Protein AF-X8H906-F1 (afdb_monomer_lite)

Radius of gyration: 17.08 Å; chains: 1; bounding box: 43×36×36 Å

Sequence (78 aa):
KESKDNIESEFGKQLRMNRSIQVEGAFAVIKEDMKLRKLKVRGKNSVKREIALFCIAYNFNRYISKLSKNKIGKYCTH

pLDDT: mean 88.97, std 13.05, range [38.25, 97.94]

Structure (mmCIF, N/CA/C/O backbone):
data_AF-X8H906-F1
#
_entry.id   AF-X8H906-F1
#
loop_
_atom_site.group_PDB
_atom_site.id
_atom_site.type_symbol
_atom_site.label_atom_id
_atom_site.label_alt_id
_atom_site.label_comp_id
_atom_site.label_asym_id
_atom_site.label_entity_id
_atom_site.label_seq_id
_atom_site.pdbx_PDB_ins_code
_atom_site.Cartn_x
_atom_site.Cartn_y
_atom_site.Cartn_z
_atom_site.occupancy
_atom_site.B_iso_or_equiv
_atom_site.auth_seq_id
_atom_site.auth_comp_id
_atom_site.auth_asym_id
_atom_site.auth_atom_id
_atom_site.pdbx_PDB_model_num
ATOM 1 N N . LYS A 1 1 ? 27.671 3.583 0.051 1.00 71.50 1 LYS A N 1
ATOM 2 C CA . LYS A 1 1 ? 27.978 4.540 -1.037 1.00 71.50 1 LYS A CA 1
ATOM 3 C C . LYS A 1 1 ? 27.131 4.183 -2.255 1.00 71.50 1 LYS A C 1
ATOM 5 O O . LYS A 1 1 ? 26.135 4.852 -2.468 1.00 71.50 1 LYS A O 1
ATOM 10 N N . GLU A 1 2 ? 27.335 2.992 -2.816 1.00 85.62 2 GLU A N 1
ATOM 11 C CA . GLU A 1 2 ? 26.564 2.430 -3.938 1.00 85.62 2 GLU A CA 1
ATOM 12 C C . GLU A 1 2 ? 25.027 2.513 -3.815 1.00 85.62 2 GLU A C 1
ATOM 14 O O . GLU A 1 2 ? 24.363 2.962 -4.737 1.00 85.62 2 GLU A O 1
ATOM 19 N N . SER A 1 3 ? 24.431 2.164 -2.666 1.00 88.69 3 SER A N 1
ATOM 20 C CA . SER A 1 3 ? 22.966 2.265 -2.483 1.00 88.69 3 SER A CA 1
ATOM 21 C C . SER A 1 3 ? 22.428 3.698 -2.633 1.00 88.69 3 SER A C 1
ATOM 23 O O . SER A 1 3 ? 21.386 3.913 -3.253 1.00 88.69 3 S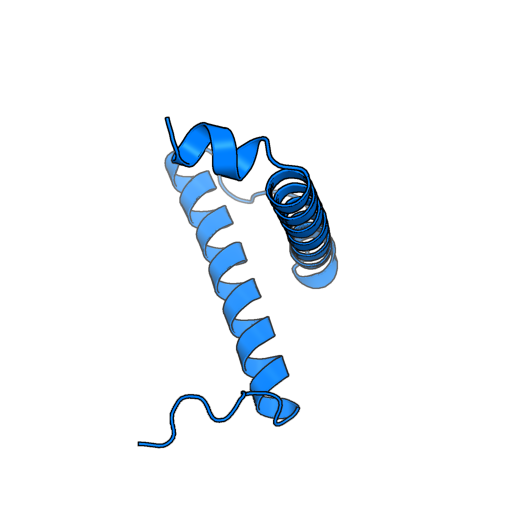ER A O 1
ATOM 25 N N . LYS A 1 4 ? 23.158 4.692 -2.108 1.00 91.75 4 LYS A N 1
ATOM 26 C CA . LYS A 1 4 ? 22.783 6.105 -2.231 1.00 91.75 4 LYS A CA 1
ATOM 27 C C . LYS A 1 4 ? 22.910 6.552 -3.687 1.00 91.75 4 LYS A C 1
ATOM 29 O O . LYS A 1 4 ? 21.958 7.107 -4.228 1.00 91.75 4 LYS A O 1
ATOM 34 N N . ASP A 1 5 ? 24.025 6.205 -4.322 1.00 94.19 5 ASP A N 1
ATOM 35 C CA . ASP A 1 5 ? 24.305 6.536 -5.721 1.00 94.19 5 ASP A CA 1
ATOM 36 C C . ASP A 1 5 ? 23.246 5.915 -6.660 1.00 94.19 5 ASP A C 1
ATOM 38 O O . ASP A 1 5 ? 22.716 6.583 -7.548 1.00 94.19 5 ASP A O 1
ATOM 42 N N . ASN A 1 6 ? 22.824 4.675 -6.393 1.00 92.31 6 ASN A N 1
ATOM 43 C CA . ASN A 1 6 ? 21.767 3.989 -7.139 1.00 92.31 6 ASN A CA 1
ATOM 44 C C . ASN A 1 6 ? 20.409 4.688 -7.010 1.00 92.31 6 ASN A C 1
ATOM 46 O O . ASN A 1 6 ? 19.692 4.827 -8.001 1.00 92.31 6 ASN A O 1
ATOM 50 N N . ILE A 1 7 ? 20.045 5.142 -5.807 1.00 92.19 7 ILE A N 1
ATOM 51 C CA . ILE A 1 7 ? 18.774 5.838 -5.558 1.00 92.19 7 ILE A CA 1
ATOM 52 C C . ILE A 1 7 ? 18.784 7.248 -6.165 1.00 92.19 7 ILE A C 1
ATOM 54 O O . ILE A 1 7 ? 17.734 7.710 -6.621 1.00 92.19 7 ILE A O 1
ATOM 58 N N . GLU A 1 8 ? 19.928 7.932 -6.154 1.00 95.25 8 GLU A N 1
ATOM 59 C CA . GLU A 1 8 ? 20.098 9.304 -6.652 1.00 95.25 8 GLU A CA 1
ATOM 60 C C . GLU A 1 8 ? 20.359 9.387 -8.162 1.00 95.25 8 GLU A C 1
ATOM 62 O O . GLU A 1 8 ? 20.171 10.458 -8.741 1.00 95.25 8 GLU A O 1
ATOM 67 N N . SER A 1 9 ? 20.702 8.274 -8.816 1.00 96.81 9 SER A N 1
ATOM 68 C CA . SER A 1 9 ? 20.768 8.187 -10.278 1.00 96.81 9 SER A CA 1
ATOM 69 C C . SER A 1 9 ? 19.434 8.558 -10.943 1.00 96.81 9 SER A C 1
ATOM 71 O O . SER A 1 9 ? 18.359 8.390 -10.359 1.00 96.81 9 SER A O 1
ATOM 73 N N . GLU A 1 10 ? 19.478 9.018 -12.195 1.00 97.06 10 GLU A N 1
ATOM 74 C CA . GLU A 1 10 ? 18.263 9.334 -12.963 1.00 97.06 10 GLU A CA 1
ATOM 75 C C . GLU A 1 10 ? 17.322 8.127 -13.077 1.00 97.06 10 GLU A C 1
ATOM 77 O O . GLU A 1 10 ? 16.118 8.241 -12.839 1.00 97.06 10 GLU A O 1
ATOM 82 N N . PHE A 1 11 ? 17.876 6.935 -13.312 1.00 96.69 11 PHE A N 1
ATOM 83 C CA . PHE A 1 11 ? 17.104 5.695 -13.321 1.00 96.69 11 PHE A CA 1
ATOM 84 C C . PHE A 1 11 ? 16.479 5.385 -11.948 1.00 96.69 11 PHE A C 1
ATOM 86 O O . PHE A 1 11 ? 15.301 5.034 -11.850 1.00 96.69 11 PHE A O 1
ATOM 93 N N . GLY A 1 12 ? 17.230 5.576 -10.859 1.00 97.19 12 GLY A N 1
ATOM 94 C CA . GLY A 1 12 ? 16.734 5.409 -9.491 1.00 97.19 12 GLY A CA 1
AT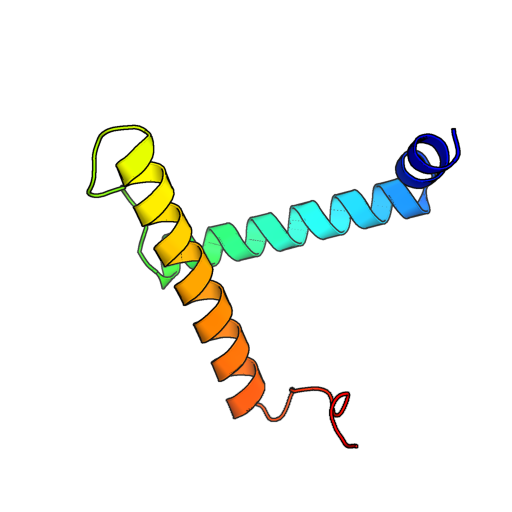OM 95 C C . GLY A 1 12 ? 15.598 6.371 -9.135 1.00 97.19 12 GLY A C 1
ATOM 96 O O . GLY A 1 12 ? 14.604 5.964 -8.522 1.00 97.19 12 GLY A O 1
ATOM 97 N N . LYS A 1 13 ? 15.699 7.637 -9.559 1.00 97.00 13 LYS A N 1
ATOM 98 C CA . LYS A 1 13 ? 14.633 8.644 -9.423 1.00 97.00 13 LYS A CA 1
ATOM 99 C C . LYS A 1 13 ? 13.376 8.235 -10.194 1.00 97.00 13 LYS A C 1
ATOM 101 O O . LYS A 1 13 ? 12.285 8.280 -9.624 1.00 97.00 13 LYS A O 1
ATOM 106 N N . GLN A 1 14 ? 13.519 7.771 -11.437 1.00 97.56 14 GLN A N 1
ATOM 107 C CA . GLN A 1 14 ? 12.398 7.268 -12.241 1.00 97.56 14 GLN A CA 1
ATOM 108 C C . GLN A 1 14 ? 11.717 6.063 -11.582 1.00 97.56 14 GLN A C 1
ATOM 110 O O . GLN A 1 14 ? 10.494 6.032 -11.456 1.00 97.56 14 GLN A O 1
ATOM 115 N N . LEU A 1 15 ? 12.488 5.091 -11.083 1.00 96.31 15 LEU A N 1
ATOM 116 C CA . LEU A 1 15 ? 11.936 3.950 -10.351 1.00 96.31 15 LEU A CA 1
ATOM 117 C C . LEU A 1 15 ? 11.184 4.377 -9.087 1.00 96.31 15 LEU A C 1
ATOM 119 O O . LEU A 1 15 ? 10.146 3.790 -8.778 1.00 96.31 15 LEU A O 1
ATOM 123 N N . ARG A 1 16 ? 11.673 5.387 -8.356 1.00 95.06 16 ARG A N 1
ATOM 124 C CA . ARG A 1 16 ? 10.952 5.952 -7.206 1.00 95.06 16 ARG A CA 1
ATOM 125 C C . ARG A 1 16 ? 9.635 6.587 -7.628 1.00 95.06 16 ARG A C 1
ATOM 127 O O . ARG A 1 16 ? 8.616 6.267 -7.026 1.00 95.06 16 ARG A O 1
ATOM 134 N N . MET A 1 17 ? 9.643 7.402 -8.681 1.00 96.12 17 MET A N 1
ATOM 135 C CA . MET A 1 17 ? 8.424 8.006 -9.224 1.00 96.12 17 MET A CA 1
ATOM 136 C C . MET A 1 17 ? 7.403 6.933 -9.629 1.00 96.12 17 MET A C 1
ATOM 138 O O . MET A 1 17 ? 6.255 6.967 -9.195 1.00 96.12 17 MET A O 1
ATOM 142 N N . ASN A 1 18 ? 7.844 5.906 -10.361 1.00 96.19 18 ASN A N 1
ATOM 143 C CA . ASN A 1 18 ? 6.994 4.789 -10.777 1.00 96.19 18 ASN A CA 1
ATOM 144 C C . ASN A 1 18 ? 6.405 4.019 -9.587 1.00 96.19 18 ASN A C 1
ATOM 146 O O . ASN A 1 18 ? 5.279 3.527 -9.670 1.00 96.19 18 ASN A O 1
ATOM 150 N N . ARG A 1 19 ? 7.148 3.881 -8.481 1.00 93.31 19 ARG A N 1
ATOM 151 C CA . ARG A 1 19 ? 6.631 3.267 -7.248 1.00 93.31 19 ARG A CA 1
ATOM 152 C C . ARG A 1 19 ? 5.598 4.162 -6.570 1.00 93.31 19 ARG A C 1
ATOM 154 O O . ARG A 1 19 ? 4.573 3.636 -6.149 1.00 93.31 19 ARG A O 1
ATOM 161 N N . SER A 1 20 ? 5.828 5.474 -6.507 1.00 95.62 20 SER A N 1
ATOM 162 C CA . SER A 1 20 ? 4.853 6.427 -5.960 1.00 95.62 20 SER A CA 1
ATOM 163 C C . SER A 1 20 ? 3.530 6.372 -6.725 1.00 95.62 20 SER A C 1
ATOM 165 O O . SER A 1 20 ? 2.490 6.145 -6.112 1.00 95.62 20 SER A O 1
ATOM 167 N N . ILE A 1 21 ? 3.576 6.423 -8.061 1.00 95.06 21 ILE A N 1
ATOM 168 C CA . ILE A 1 21 ? 2.383 6.333 -8.922 1.00 95.06 21 ILE A CA 1
ATOM 169 C C . ILE A 1 21 ? 1.627 5.011 -8.697 1.00 95.06 21 ILE A C 1
ATOM 171 O O . ILE A 1 21 ? 0.403 4.990 -8.563 1.00 95.06 21 ILE A O 1
ATOM 175 N N . GLN A 1 22 ? 2.339 3.880 -8.612 1.00 92.31 22 GLN A N 1
ATOM 176 C CA . GLN A 1 22 ? 1.708 2.578 -8.348 1.00 92.31 22 GLN A CA 1
ATOM 177 C C . GLN A 1 22 ? 1.018 2.520 -6.981 1.00 92.31 22 GLN A C 1
ATOM 179 O O . GLN A 1 22 ? -0.049 1.915 -6.852 1.00 92.31 22 GLN A O 1
ATOM 184 N N . VAL A 1 23 ? 1.634 3.121 -5.962 1.00 92.00 23 VAL A N 1
ATOM 185 C CA . VAL A 1 23 ? 1.087 3.180 -4.604 1.00 92.00 23 VAL A CA 1
ATOM 186 C C . VAL A 1 23 ? -0.160 4.065 -4.556 1.00 92.00 23 VAL A C 1
ATOM 188 O O . VAL A 1 23 ? -1.146 3.675 -3.934 1.00 92.00 23 VAL A O 1
ATOM 191 N N . GLU A 1 24 ? -0.167 5.198 -5.258 1.00 94.31 24 GLU A N 1
ATOM 192 C CA . GLU A 1 24 ? -1.347 6.065 -5.380 1.00 94.31 24 GLU A CA 1
ATOM 193 C C . GLU A 1 24 ? -2.536 5.327 -6.006 1.00 94.31 24 GLU A C 1
ATOM 195 O O . GLU A 1 24 ? -3.636 5.345 -5.446 1.00 94.31 24 GLU A O 1
ATOM 200 N N . GLY A 1 25 ? -2.309 4.592 -7.100 1.00 92.81 25 GLY A N 1
ATOM 201 C CA . GLY A 1 25 ? -3.345 3.763 -7.721 1.00 92.81 25 GLY A CA 1
ATOM 202 C C . GLY A 1 25 ? -3.885 2.677 -6.781 1.00 92.81 25 GLY A C 1
ATOM 203 O O . GLY A 1 25 ? -5.094 2.465 -6.704 1.00 92.81 25 GLY A O 1
ATOM 204 N N . ALA A 1 26 ? -3.013 2.025 -6.004 1.00 92.62 26 ALA A N 1
ATOM 205 C CA . ALA A 1 26 ? -3.439 1.048 -5.000 1.00 92.62 26 ALA A CA 1
ATOM 206 C C . ALA A 1 26 ? -4.288 1.693 -3.890 1.00 92.62 26 ALA A C 1
ATOM 208 O O . ALA A 1 26 ? -5.302 1.129 -3.479 1.00 92.62 26 ALA A O 1
ATOM 209 N N . PHE A 1 27 ? -3.916 2.889 -3.426 1.00 91.81 27 PHE A N 1
ATOM 210 C CA . PHE A 1 27 ? -4.698 3.613 -2.426 1.00 91.81 27 PHE A CA 1
ATOM 211 C C . PHE A 1 27 ? -6.064 4.057 -2.943 1.00 91.81 27 PHE A C 1
ATOM 213 O O . PHE A 1 27 ? -7.020 4.019 -2.169 1.00 91.81 27 PHE A O 1
ATOM 220 N N . ALA A 1 28 ? -6.179 4.445 -4.215 1.00 93.00 28 ALA A N 1
ATOM 221 C CA . ALA A 1 28 ? -7.466 4.776 -4.823 1.00 93.00 28 ALA A CA 1
ATOM 222 C C . ALA A 1 28 ? -8.428 3.575 -4.779 1.00 93.00 28 ALA A C 1
ATOM 224 O O . ALA A 1 28 ? -9.540 3.703 -4.270 1.00 93.00 28 ALA A O 1
ATOM 225 N N . VAL A 1 29 ? -7.964 2.388 -5.189 1.00 93.19 29 VAL A N 1
ATOM 226 C CA . VAL A 1 29 ? -8.755 1.142 -5.136 1.00 93.19 29 VAL A CA 1
ATOM 227 C C . VAL A 1 29 ? -9.146 0.782 -3.700 1.00 93.19 29 VAL A C 1
ATOM 229 O O . VAL A 1 29 ? -10.296 0.447 -3.426 1.00 93.19 29 VAL A O 1
ATOM 232 N N . ILE A 1 30 ? -8.215 0.874 -2.745 1.00 93.44 30 ILE A N 1
ATOM 233 C CA . ILE A 1 30 ? -8.515 0.567 -1.337 1.00 93.44 30 ILE A CA 1
ATOM 234 C C . ILE A 1 30 ? -9.577 1.528 -0.770 1.00 93.44 30 ILE A C 1
ATOM 236 O O . ILE A 1 30 ? -10.459 1.110 -0.019 1.00 93.44 30 ILE A O 1
ATOM 240 N N . LYS A 1 31 ? -9.516 2.817 -1.110 1.00 91.44 31 LYS A N 1
ATOM 241 C CA . LYS A 1 31 ? -10.463 3.813 -0.591 1.00 91.44 31 LYS A CA 1
ATOM 242 C C . LYS A 1 31 ? -11.849 3.683 -1.217 1.00 91.44 31 LYS A C 1
ATOM 244 O O . LYS A 1 31 ? -12.832 3.667 -0.476 1.00 91.44 31 LYS A O 1
ATOM 249 N N . GLU A 1 32 ? -11.917 3.574 -2.541 1.00 91.75 32 GLU A N 1
ATOM 250 C CA . GLU A 1 32 ? -13.181 3.611 -3.280 1.00 91.75 32 GLU A CA 1
ATOM 251 C C . GLU A 1 32 ? -13.784 2.208 -3.448 1.00 91.75 32 GLU A C 1
ATOM 253 O O . GLU A 1 32 ? -14.860 1.943 -2.908 1.00 91.75 32 GLU A O 1
ATOM 258 N N . ASP A 1 33 ? -13.073 1.269 -4.082 1.00 89.19 33 ASP A N 1
ATOM 259 C CA . ASP A 1 33 ? -13.611 -0.070 -4.381 1.00 89.19 33 ASP A CA 1
ATOM 260 C C . ASP A 1 33 ? -13.798 -0.910 -3.112 1.00 89.19 33 ASP A C 1
ATOM 262 O O . ASP A 1 33 ? -14.821 -1.574 -2.931 1.00 89.19 33 ASP A O 1
ATOM 266 N N . MET A 1 34 ? -12.826 -0.861 -2.193 1.00 90.62 34 MET A N 1
ATOM 267 C CA . MET A 1 34 ? -12.915 -1.570 -0.908 1.00 90.62 34 MET A CA 1
ATOM 268 C C . MET A 1 34 ? -13.632 -0.753 0.178 1.00 90.62 34 MET A C 1
ATOM 270 O O . MET A 1 34 ? -13.788 -1.231 1.305 1.00 90.62 34 MET A O 1
ATOM 274 N N . LYS A 1 35 ? -14.098 0.459 -0.160 1.00 88.69 35 LYS A N 1
ATOM 275 C CA . LYS A 1 35 ? -14.900 1.348 0.695 1.00 88.69 35 LYS A CA 1
ATOM 276 C C . LYS A 1 35 ? -14.231 1.706 2.030 1.00 88.69 35 LYS A C 1
ATOM 278 O O . LYS A 1 35 ? -14.919 1.940 3.030 1.00 88.69 35 LYS A O 1
ATOM 283 N N . LEU A 1 36 ? -12.897 1.795 2.070 1.00 89.44 36 LEU A N 1
ATOM 284 C CA . LEU A 1 36 ? -12.148 2.238 3.251 1.00 89.44 36 LEU A CA 1
ATOM 285 C C . LEU A 1 36 ? -12.210 3.767 3.413 1.00 89.44 36 LEU A C 1
ATOM 287 O O . LEU A 1 36 ? -11.219 4.480 3.264 1.00 89.44 36 LEU A O 1
ATOM 291 N N . ARG A 1 37 ? -13.398 4.285 3.738 1.00 88.06 37 ARG A N 1
ATOM 292 C CA . ARG A 1 37 ? -13.636 5.723 3.976 1.00 88.06 37 ARG A CA 1
ATOM 293 C C . ARG A 1 37 ? -13.246 6.145 5.395 1.00 88.06 37 ARG A C 1
ATOM 295 O O . ARG A 1 37 ? -12.856 7.286 5.623 1.00 88.06 37 ARG A O 1
ATOM 302 N N . LYS A 1 38 ? -13.359 5.223 6.357 1.00 91.44 38 LYS A N 1
ATOM 303 C CA . LYS A 1 38 ? -13.011 5.424 7.768 1.00 91.44 38 LYS A CA 1
ATOM 304 C C . LYS A 1 38 ? -12.605 4.093 8.392 1.00 91.44 38 LYS A C 1
ATOM 306 O O . LYS A 1 38 ? -13.266 3.084 8.158 1.00 91.44 38 LYS A O 1
ATOM 311 N N . LEU A 1 39 ? -11.552 4.112 9.203 1.00 92.12 39 LEU A N 1
ATOM 312 C CA . LEU A 1 39 ? -11.164 2.966 10.024 1.00 92.12 39 LEU A CA 1
ATOM 313 C C . LEU A 1 39 ? -12.220 2.722 11.104 1.00 92.12 39 LEU A C 1
ATOM 315 O O . LEU A 1 39 ? -12.702 3.668 11.738 1.00 92.12 39 LEU A O 1
ATOM 319 N N . LYS A 1 40 ? -12.589 1.459 11.304 1.00 91.94 40 LYS A N 1
ATOM 320 C CA . LYS A 1 40 ? -13.605 1.063 12.284 1.00 91.94 40 LYS A CA 1
ATOM 321 C C . LYS A 1 40 ? -13.027 0.964 13.689 1.00 91.94 40 LYS A C 1
ATOM 323 O O . LYS A 1 40 ? -13.765 1.105 14.662 1.00 91.94 40 LYS A O 1
ATOM 328 N N . VAL A 1 41 ? -11.721 0.736 13.806 1.00 95.75 41 VAL A N 1
ATOM 329 C CA . VAL A 1 41 ? -11.051 0.546 15.095 1.00 95.75 41 VAL A CA 1
ATOM 330 C C . VAL A 1 41 ? -10.288 1.792 15.547 1.00 95.75 41 VAL A C 1
ATOM 332 O O . VAL A 1 41 ? -9.913 2.656 14.756 1.00 95.75 41 VAL A O 1
ATOM 335 N N . ARG A 1 42 ? -10.029 1.874 16.856 1.00 95.69 42 ARG A N 1
ATOM 336 C CA . ARG A 1 42 ? -9.218 2.928 17.482 1.00 95.69 42 ARG A CA 1
ATOM 337 C C . ARG A 1 42 ? -8.033 2.322 18.222 1.00 95.69 42 ARG A C 1
ATOM 339 O O . ARG A 1 42 ? -8.136 1.211 18.739 1.00 95.69 42 ARG A O 1
ATOM 346 N N . GLY A 1 43 ? -6.937 3.074 18.303 1.00 96.69 43 GLY A N 1
ATOM 347 C CA . GLY A 1 43 ? -5.679 2.642 18.915 1.00 96.69 43 GLY A CA 1
ATOM 348 C C . GLY A 1 43 ? -4.652 2.170 17.882 1.00 96.69 43 GLY A C 1
ATOM 349 O O . GLY A 1 43 ? -4.982 1.579 16.859 1.00 96.69 43 GLY A O 1
ATOM 350 N N . LYS A 1 44 ? -3.369 2.439 18.136 1.00 96.88 44 LYS A N 1
ATOM 351 C CA . LYS A 1 44 ? -2.290 2.239 17.151 1.00 96.88 44 LYS A CA 1
ATOM 352 C C . LYS A 1 44 ? -2.203 0.797 16.631 1.00 96.88 44 LYS A C 1
ATOM 354 O O . LYS A 1 44 ? -2.046 0.585 15.433 1.00 96.88 44 LYS A O 1
ATOM 359 N N . ASN A 1 45 ? -2.314 -0.194 17.516 1.00 97.94 45 ASN A N 1
ATOM 360 C CA . ASN A 1 45 ? -2.142 -1.605 17.150 1.00 97.94 45 ASN A CA 1
ATOM 361 C C . ASN A 1 45 ? -3.335 -2.173 16.374 1.00 97.94 45 ASN A C 1
ATOM 363 O O . ASN A 1 45 ? -3.146 -2.925 15.424 1.00 97.94 45 ASN A O 1
ATOM 367 N N . SER A 1 46 ? -4.556 -1.811 16.756 1.00 96.94 46 SER A N 1
ATOM 368 C CA . SER A 1 46 ? -5.769 -2.224 16.048 1.00 96.94 46 SER A CA 1
ATOM 369 C C . SER A 1 46 ? -5.840 -1.570 14.668 1.00 96.94 46 S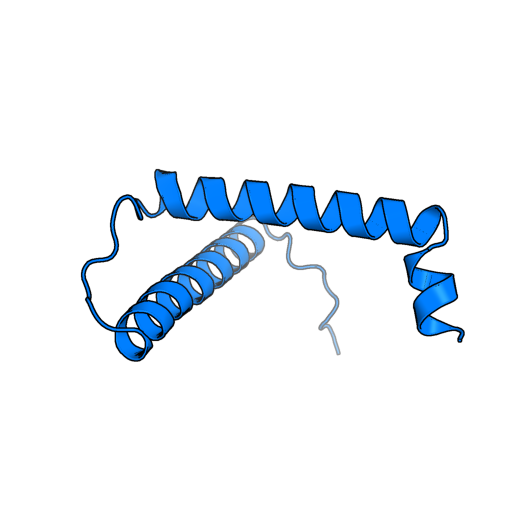ER A C 1
ATOM 371 O O . SER A 1 46 ? -6.081 -2.275 13.693 1.00 96.94 46 SER A O 1
ATOM 373 N N . VAL A 1 47 ? -5.522 -0.274 14.560 1.00 96.19 47 VAL A N 1
ATOM 374 C CA . VAL A 1 47 ? -5.465 0.450 13.278 1.00 96.19 47 VAL A CA 1
ATOM 375 C C . VAL A 1 47 ? -4.469 -0.206 12.324 1.00 96.19 47 VAL A C 1
ATOM 377 O O . VAL A 1 47 ? -4.797 -0.455 11.167 1.00 96.19 47 VAL A O 1
ATOM 380 N N . LYS A 1 48 ? -3.273 -0.560 12.813 1.00 97.00 48 LYS A N 1
ATOM 381 C CA . LYS A 1 48 ? -2.281 -1.294 12.013 1.00 97.00 48 LYS A CA 1
ATOM 382 C C . LYS A 1 48 ? -2.829 -2.620 11.482 1.00 97.00 48 LYS A C 1
ATOM 384 O O . LYS A 1 48 ? -2.607 -2.928 10.316 1.00 97.00 48 LYS A O 1
ATOM 389 N N . ARG A 1 49 ? -3.539 -3.392 12.314 1.00 97.12 49 ARG A N 1
ATOM 390 C CA . ARG A 1 49 ? -4.151 -4.662 11.889 1.00 97.12 49 ARG A CA 1
ATOM 391 C C . ARG A 1 49 ? -5.240 -4.451 10.840 1.00 97.12 49 ARG A C 1
ATOM 393 O O . ARG A 1 49 ? -5.256 -5.177 9.855 1.00 97.12 49 ARG A O 1
ATOM 400 N N . GLU A 1 50 ? -6.111 -3.461 11.027 1.00 95.44 50 GLU A N 1
ATOM 401 C CA . GLU A 1 50 ? -7.169 -3.147 10.061 1.00 95.44 50 GLU A CA 1
ATOM 402 C C . GLU A 1 50 ? -6.570 -2.763 8.701 1.00 95.44 50 GLU A C 1
ATOM 404 O O . GLU A 1 50 ? -6.921 -3.362 7.688 1.00 95.44 50 GLU A O 1
ATOM 409 N N . ILE A 1 51 ? -5.589 -1.855 8.677 1.00 94.38 51 ILE A N 1
ATOM 410 C CA . ILE A 1 51 ? -4.885 -1.475 7.442 1.00 94.38 51 ILE A CA 1
ATOM 411 C C . ILE A 1 51 ? -4.211 -2.693 6.793 1.00 94.38 51 ILE A C 1
ATOM 413 O O . ILE A 1 51 ? -4.321 -2.878 5.582 1.00 94.38 51 ILE A O 1
ATOM 417 N N . ALA A 1 52 ? -3.544 -3.547 7.577 1.00 95.75 52 ALA A N 1
ATOM 418 C CA . ALA A 1 52 ? -2.899 -4.750 7.056 1.00 95.75 52 ALA A CA 1
ATOM 419 C C . ALA A 1 52 ? -3.902 -5.696 6.377 1.00 95.75 52 ALA A C 1
ATOM 421 O O . ALA A 1 52 ? -3.618 -6.197 5.291 1.00 95.75 52 ALA A O 1
ATOM 422 N N . LEU A 1 53 ? -5.088 -5.893 6.963 1.00 95.69 53 LEU A N 1
ATOM 423 C CA . LEU A 1 53 ? -6.152 -6.704 6.364 1.00 95.69 53 LEU A CA 1
ATOM 424 C C . LEU A 1 53 ? -6.606 -6.146 5.009 1.00 95.69 53 LEU A C 1
ATOM 426 O O . LEU A 1 53 ? -6.727 -6.911 4.054 1.00 95.69 53 LEU A O 1
ATOM 430 N N . PHE A 1 54 ? -6.785 -4.826 4.891 1.00 95.06 54 PHE A N 1
ATOM 431 C CA . PHE A 1 54 ? -7.104 -4.196 3.604 1.00 95.06 54 PHE A CA 1
ATOM 432 C C . PHE A 1 54 ? -5.995 -4.405 2.567 1.00 95.06 54 PHE A C 1
ATOM 434 O O . PHE A 1 54 ? -6.283 -4.773 1.430 1.00 95.06 54 PHE A O 1
ATOM 441 N N . CYS A 1 55 ? -4.725 -4.246 2.949 1.00 94.44 55 CYS A N 1
ATOM 442 C CA . CYS A 1 55 ? -3.597 -4.498 2.049 1.00 94.44 55 CYS A CA 1
ATOM 443 C C . CYS A 1 55 ? -3.548 -5.958 1.567 1.00 94.44 55 CYS A C 1
ATOM 445 O O . CYS A 1 55 ? -3.304 -6.217 0.387 1.00 94.44 55 CYS A O 1
ATOM 447 N N . ILE A 1 56 ? -3.795 -6.917 2.464 1.00 95.94 56 ILE A N 1
ATOM 448 C CA . ILE A 1 56 ? -3.844 -8.346 2.134 1.00 95.94 56 ILE A CA 1
ATOM 449 C C . ILE A 1 56 ? -4.989 -8.621 1.152 1.00 95.94 56 ILE A C 1
ATOM 451 O O . ILE A 1 56 ? -4.763 -9.219 0.101 1.00 95.94 56 ILE A O 1
ATOM 455 N N . ALA A 1 57 ? -6.194 -8.133 1.449 1.00 94.62 57 ALA A N 1
ATOM 456 C CA . ALA A 1 57 ? -7.358 -8.309 0.586 1.00 94.62 57 ALA A CA 1
ATOM 457 C C . ALA A 1 57 ? -7.166 -7.662 -0.801 1.00 94.62 57 ALA A C 1
ATOM 459 O O . ALA A 1 57 ? -7.492 -8.284 -1.812 1.00 94.62 57 ALA A O 1
ATOM 460 N N . TYR A 1 58 ? -6.554 -6.475 -0.881 1.00 94.81 58 TYR A N 1
ATOM 461 C CA . TYR A 1 58 ? -6.183 -5.852 -2.157 1.00 94.81 58 TYR A CA 1
ATOM 462 C C . TYR A 1 58 ? -5.242 -6.745 -2.983 1.00 94.81 58 TYR A C 1
ATOM 464 O O . TYR A 1 58 ? -5.481 -6.982 -4.171 1.00 94.81 58 TYR A O 1
ATOM 472 N N . ASN A 1 59 ? -4.192 -7.288 -2.357 1.00 93.12 59 ASN A N 1
ATOM 473 C CA . ASN A 1 59 ? -3.239 -8.167 -3.036 1.00 93.12 59 ASN A CA 1
ATOM 474 C C . ASN A 1 59 ? -3.898 -9.463 -3.531 1.00 93.12 59 ASN A C 1
ATOM 476 O O . ASN A 1 59 ? -3.648 -9.867 -4.669 1.00 93.12 59 ASN A O 1
ATOM 480 N N . PHE A 1 60 ? -4.775 -10.075 -2.728 1.00 94.50 60 PHE A N 1
ATOM 481 C CA . PHE A 1 60 ? -5.556 -11.243 -3.147 1.00 94.50 60 PHE A CA 1
ATOM 482 C C . PHE A 1 60 ? -6.463 -10.926 -4.337 1.00 94.50 60 PHE A C 1
ATOM 484 O O . PHE A 1 60 ? -6.419 -11.642 -5.335 1.00 94.50 60 PHE A O 1
ATOM 491 N N . ASN A 1 61 ? -7.212 -9.821 -4.294 1.00 92.44 61 ASN A N 1
ATOM 492 C CA . ASN A 1 61 ? -8.074 -9.403 -5.403 1.00 92.44 61 ASN A CA 1
ATOM 493 C C . ASN A 1 61 ? -7.276 -9.183 -6.692 1.00 92.44 61 ASN A C 1
ATOM 495 O O . ASN A 1 61 ? -7.699 -9.604 -7.773 1.00 92.44 61 ASN A O 1
ATOM 499 N N . ARG A 1 62 ? -6.085 -8.580 -6.590 1.00 91.00 62 ARG A N 1
ATOM 500 C CA . ARG A 1 62 ? -5.180 -8.405 -7.729 1.00 91.00 62 ARG A CA 1
ATOM 501 C C . ARG A 1 62 ? -4.670 -9.742 -8.264 1.00 91.00 62 ARG A C 1
ATOM 503 O O . ARG A 1 62 ? -4.597 -9.907 -9.480 1.00 91.00 62 ARG A O 1
ATOM 510 N N . TYR A 1 63 ? -4.318 -10.681 -7.388 1.00 92.25 63 TYR A N 1
ATOM 511 C CA . TYR A 1 63 ? -3.874 -12.020 -7.778 1.00 92.25 63 TYR A CA 1
ATOM 512 C C . TYR A 1 63 ? -4.988 -12.804 -8.482 1.00 92.25 63 TYR A C 1
ATOM 514 O O . TYR A 1 63 ? -4.785 -13.263 -9.604 1.00 92.25 63 TYR A O 1
ATOM 522 N N . ILE A 1 64 ? -6.185 -12.861 -7.894 1.00 92.06 64 ILE A N 1
ATOM 523 C CA . ILE A 1 64 ? -7.360 -13.524 -8.478 1.00 92.06 64 ILE A CA 1
ATOM 524 C C . ILE A 1 64 ? -7.713 -12.894 -9.831 1.00 92.06 64 ILE A C 1
ATOM 526 O O . ILE A 1 64 ? -7.956 -13.605 -10.800 1.00 92.06 64 ILE A O 1
ATOM 530 N N . SER A 1 65 ? -7.648 -11.564 -9.940 1.00 90.25 65 SER A N 1
ATOM 531 C CA . SER A 1 65 ? -7.879 -10.855 -11.207 1.00 90.25 65 SER A CA 1
ATOM 532 C C . SER A 1 65 ? -6.825 -11.156 -12.275 1.00 90.25 65 SER A C 1
ATOM 534 O O . SER A 1 65 ? -7.112 -11.071 -13.468 1.00 90.25 65 SER A O 1
ATOM 536 N N . LYS A 1 66 ? -5.580 -11.461 -11.885 1.00 89.44 66 LYS A N 1
ATOM 537 C CA . LYS A 1 66 ? -4.542 -11.917 -12.821 1.00 89.44 66 LYS A CA 1
ATOM 538 C C . LYS A 1 66 ? -4.768 -13.368 -13.231 1.00 89.44 66 LYS A C 1
ATOM 540 O O . LYS A 1 66 ? -4.593 -13.671 -14.410 1.00 89.44 66 LYS A O 1
ATOM 545 N N . LEU A 1 67 ? -5.166 -14.222 -12.286 1.00 88.94 67 LEU A N 1
ATOM 546 C CA . LEU A 1 67 ? -5.508 -15.622 -12.524 1.00 88.94 67 LEU A CA 1
ATOM 547 C C . LEU A 1 67 ? -6.659 -15.735 -13.526 1.00 88.94 67 LEU A C 1
ATOM 549 O O . LEU A 1 67 ? -6.505 -16.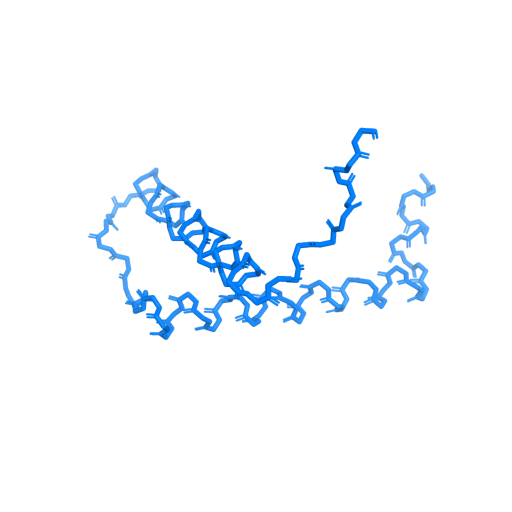389 -14.548 1.00 88.94 67 LEU A O 1
ATOM 553 N N . SER A 1 68 ? -7.762 -15.015 -13.297 1.00 88.25 68 SER A N 1
ATOM 554 C CA . SER A 1 68 ? -8.940 -15.049 -14.175 1.00 88.25 68 SER A CA 1
ATOM 555 C C . SER A 1 68 ? -8.669 -14.532 -15.589 1.00 88.25 68 SER A C 1
ATOM 557 O O . SER A 1 68 ? -9.336 -14.931 -16.536 1.00 88.25 68 SER A O 1
ATOM 559 N N . LYS A 1 69 ? -7.671 -13.658 -15.750 1.00 87.19 69 LYS A N 1
ATOM 560 C CA . LYS A 1 69 ? -7.255 -13.115 -17.050 1.00 87.19 69 LYS A CA 1
ATOM 561 C C . LYS A 1 69 ? -6.160 -13.948 -17.729 1.00 87.19 69 LYS A C 1
ATOM 563 O O . LYS A 1 69 ? -5.639 -13.498 -18.746 1.00 87.19 69 LYS A O 1
ATOM 568 N N . ASN A 1 70 ? -5.760 -15.093 -17.162 1.00 77.50 70 ASN A N 1
ATOM 569 C CA . ASN A 1 70 ? -4.596 -15.884 -17.592 1.00 77.50 70 ASN A CA 1
ATOM 570 C C . ASN A 1 70 ? -3.304 -15.045 -17.722 1.00 77.50 70 ASN A C 1
ATOM 572 O O . ASN A 1 70 ? -2.441 -15.320 -18.549 1.00 77.50 70 ASN A O 1
ATOM 576 N N . LYS A 1 71 ? -3.162 -13.999 -16.894 1.00 71.38 71 LYS A N 1
ATOM 577 C CA . LYS A 1 71 ? -2.008 -13.076 -16.873 1.00 71.38 71 LYS A CA 1
ATOM 578 C C . LYS A 1 71 ? -1.011 -13.393 -15.757 1.00 71.38 71 LYS A C 1
ATOM 580 O O . LYS A 1 71 ? -0.205 -12.537 -15.384 1.00 71.38 71 LYS A O 1
ATOM 585 N N . ILE A 1 72 ? -1.070 -14.591 -15.183 1.00 71.56 72 ILE A N 1
ATOM 586 C CA . ILE A 1 72 ? 0.022 -15.081 -14.345 1.00 71.56 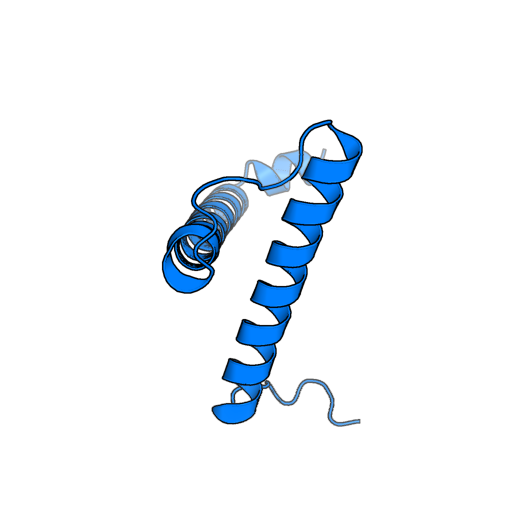72 ILE A CA 1
ATOM 587 C C . ILE A 1 72 ? 1.141 -15.455 -15.312 1.00 71.56 72 ILE A C 1
ATOM 589 O O . ILE A 1 72 ? 1.003 -16.399 -16.084 1.00 71.56 72 ILE A O 1
ATOM 593 N N . GLY A 1 73 ? 2.218 -14.667 -15.338 1.00 60.09 73 GLY A N 1
ATOM 594 C CA . GLY A 1 73 ? 3.403 -15.038 -16.107 1.00 60.09 73 GLY A CA 1
ATOM 595 C C . GLY A 1 73 ? 3.850 -16.440 -15.691 1.00 60.09 73 GLY A C 1
ATOM 596 O O . GLY A 1 73 ? 3.864 -16.738 -14.496 1.00 60.09 73 GLY A O 1
ATOM 597 N N . LYS A 1 74 ? 4.186 -17.296 -16.663 1.00 57.44 74 LYS A N 1
ATOM 598 C CA . LYS A 1 74 ? 4.694 -18.666 -16.466 1.00 57.44 74 LYS A CA 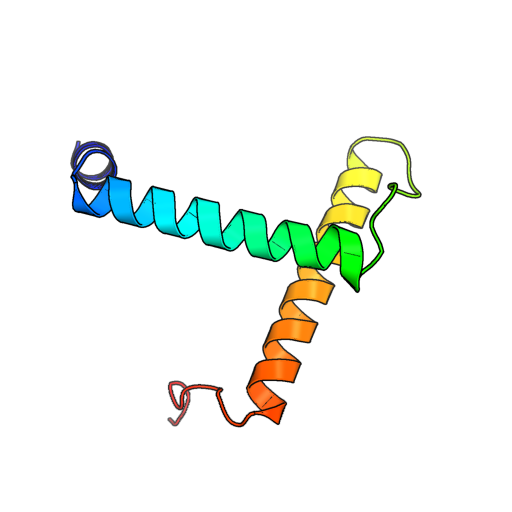1
ATOM 599 C C . LYS A 1 74 ? 6.104 -18.673 -15.843 1.00 57.44 74 LYS A C 1
ATOM 601 O O . LYS A 1 74 ? 7.019 -19.270 -16.385 1.00 57.44 74 LYS A O 1
ATOM 606 N N . TYR A 1 75 ? 6.310 -17.970 -14.734 1.00 55.78 75 TYR A N 1
ATOM 607 C CA . TYR A 1 75 ? 7.596 -17.946 -14.030 1.00 55.78 75 TYR A CA 1
ATOM 608 C C . TYR A 1 75 ? 7.732 -19.088 -13.013 1.00 55.78 75 TYR A C 1
ATOM 610 O O . TYR A 1 75 ? 8.792 -19.249 -12.423 1.00 55.78 75 TYR A O 1
ATOM 618 N N . CYS A 1 76 ? 6.681 -19.895 -12.841 1.00 41.44 76 CYS A N 1
ATOM 619 C CA . CYS A 1 76 ? 6.702 -21.140 -12.076 1.00 41.44 76 CYS A CA 1
ATOM 620 C C . CYS A 1 76 ? 6.199 -22.294 -12.956 1.00 41.44 76 CYS A C 1
ATOM 622 O O . CYS A 1 76 ? 5.159 -22.888 -12.689 1.00 41.44 76 CYS A O 1
ATOM 624 N N . THR A 1 77 ? 6.895 -22.571 -14.053 1.00 38.25 77 THR A N 1
ATOM 625 C CA . THR A 1 77 ? 6.942 -23.927 -14.609 1.00 38.25 77 THR A CA 1
ATOM 626 C C . THR A 1 77 ? 8.330 -24.449 -14.281 1.00 38.25 77 THR A C 1
ATOM 628 O O . THR A 1 77 ? 9.306 -23.808 -14.668 1.00 38.25 77 THR A O 1
ATOM 631 N N . HIS A 1 78 ? 8.368 -25.509 -13.472 1.00 38.72 78 HIS A N 1
ATOM 632 C CA . HIS A 1 78 ? 9.567 -26.267 -13.119 1.00 38.72 78 HIS A CA 1
ATOM 633 C C . HIS A 1 78 ? 10.393 -26.652 -14.347 1.00 38.72 78 HIS A C 1
ATOM 635 O O . HIS A 1 78 ? 9.774 -26.886 -15.411 1.00 38.72 78 HIS A O 1
#

Foldseek 3Di:
DVVVCCCPDPVNVVVVVVVVVVVVVLVVCLCPVVVPVDDPDDDDVSSVVSVVVSVVVSVVVVVVVCVVVVNPPPPPDD

Secondary structure (DSSP, 8-state):
-HHHHHHHSHHHHHHHHHHHHHHHHHHHHHHTTT--SS-S--SHHHHHHHHHHHHHHHHHHHHHHHHHTT-S-S----